Protein AF-A0A4Q6ATW3-F1 (afdb_monomer)

pLDDT: mean 80.88, std 9.72, range [46.44, 94.81]

Foldseek 3Di:
DDPVLVVVLVVLLVVLVVCLVPVLVVLVVCVVVDVPLPPVNLVVLVVQLVVLVVQLVVCVVVVNVSSVNNSVSSNVSSVVSNVVSVVSVVVVD

Structure (mmCIF, N/CA/C/O backbone):
data_AF-A0A4Q6ATW3-F1
#
_entry.id   AF-A0A4Q6ATW3-F1
#
loop_
_atom_site.group_PDB
_atom_site.id
_atom_site.type_symbol
_atom_site.label_atom_id
_atom_site.label_alt_id
_atom_site.label_comp_id
_atom_site.label_asym_id
_atom_site.label_entity_id
_atom_site.label_seq_id
_atom_site.pdbx_PDB_ins_code
_atom_site.Cartn_x
_atom_site.Cartn_y
_atom_site.Cartn_z
_atom_site.occupancy
_atom_site.B_iso_or_equiv
_atom_site.auth_seq_id
_atom_site.auth_comp_id
_atom_site.auth_asym_id
_atom_site.auth_atom_id
_atom_site.pdbx_PDB_model_num
ATOM 1 N N . MET A 1 1 ? 18.426 0.206 -21.136 1.00 57.19 1 MET A N 1
ATOM 2 C CA . MET A 1 1 ? 17.510 0.528 -20.023 1.00 57.19 1 MET A CA 1
ATOM 3 C C . MET A 1 1 ? 17.562 2.033 -19.877 1.00 57.19 1 MET A C 1
ATOM 5 O O . MET A 1 1 ? 18.644 2.542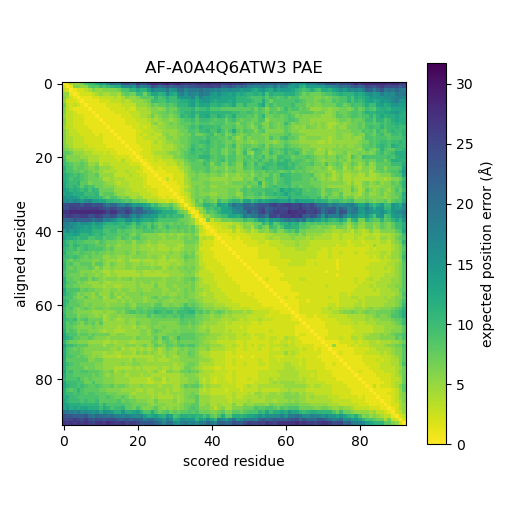 -19.613 1.00 57.19 1 MET A O 1
ATOM 9 N N . ASP A 1 2 ? 16.474 2.739 -20.175 1.00 74.44 2 ASP A N 1
ATOM 10 C CA . ASP A 1 2 ? 16.498 4.203 -20.220 1.00 74.44 2 ASP A CA 1
ATOM 11 C C . ASP A 1 2 ? 16.707 4.781 -18.818 1.00 74.44 2 ASP A C 1
ATOM 13 O O . ASP A 1 2 ? 15.971 4.465 -17.881 1.00 74.44 2 ASP A O 1
ATOM 17 N N . HIS A 1 3 ? 17.726 5.628 -18.663 1.00 76.25 3 HIS A N 1
ATOM 18 C CA . HIS A 1 3 ? 18.101 6.224 -17.375 1.00 76.25 3 HIS A CA 1
ATOM 19 C C . HIS A 1 3 ? 16.960 7.035 -16.735 1.00 76.25 3 HIS A C 1
ATOM 21 O O . HIS A 1 3 ? 16.855 7.095 -15.510 1.00 76.25 3 HIS A O 1
ATOM 27 N N . SER A 1 4 ? 16.069 7.605 -17.550 1.00 77.06 4 SER A N 1
ATOM 28 C 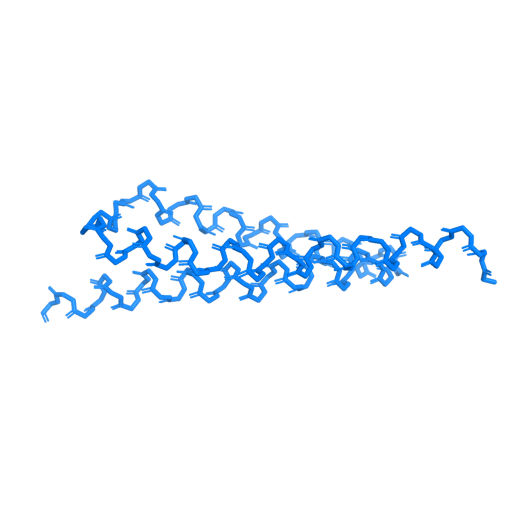CA . SER A 1 4 ? 14.860 8.306 -17.104 1.00 77.06 4 SER A CA 1
ATOM 29 C C . SER A 1 4 ? 13.872 7.379 -16.387 1.00 77.06 4 SER A C 1
ATOM 31 O O . SER A 1 4 ? 13.297 7.756 -15.369 1.00 77.06 4 SER A O 1
ATOM 33 N N . LEU A 1 5 ? 13.712 6.149 -16.8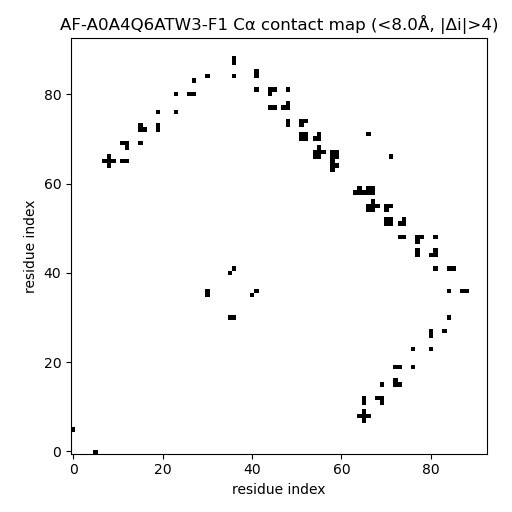73 1.00 73.31 5 LEU A N 1
ATOM 34 C CA . LEU A 1 5 ? 12.755 5.172 -16.352 1.00 73.31 5 LEU A CA 1
ATOM 35 C C . LEU A 1 5 ? 13.185 4.663 -14.970 1.00 73.31 5 LEU A C 1
ATOM 37 O O . LEU A 1 5 ? 12.378 4.573 -14.048 1.00 73.31 5 LEU A O 1
ATOM 41 N N . VAL A 1 6 ? 14.489 4.438 -14.792 1.00 78.25 6 VAL A N 1
ATOM 42 C CA . VAL A 1 6 ? 15.089 4.065 -13.500 1.00 78.25 6 VAL A CA 1
ATOM 43 C C . VAL A 1 6 ? 14.946 5.185 -12.474 1.00 78.25 6 VAL A C 1
ATOM 45 O O . VAL A 1 6 ? 14.634 4.926 -11.309 1.00 78.25 6 VAL A O 1
ATOM 48 N N . PHE A 1 7 ? 15.144 6.431 -12.904 1.00 83.06 7 PHE A N 1
ATOM 49 C CA . PHE A 1 7 ? 15.006 7.597 -12.040 1.00 83.06 7 PHE A CA 1
ATOM 50 C C . PHE A 1 7 ? 13.567 7.750 -11.531 1.00 83.06 7 PHE A C 1
ATOM 52 O O . PHE A 1 7 ? 13.353 7.857 -10.324 1.00 83.06 7 PHE A O 1
ATOM 59 N N . VAL A 1 8 ? 12.577 7.671 -12.427 1.00 82.88 8 VAL A N 1
ATOM 60 C CA . VAL A 1 8 ? 11.153 7.750 -12.062 1.00 82.88 8 VAL A CA 1
ATOM 61 C C . VAL A 1 8 ? 10.747 6.592 -11.148 1.00 82.88 8 VAL A C 1
ATOM 63 O O . VAL A 1 8 ? 10.080 6.824 -10.142 1.00 82.88 8 VAL A O 1
ATOM 66 N N . ALA A 1 9 ? 11.199 5.368 -11.437 1.00 77.44 9 ALA A N 1
ATOM 67 C CA . ALA A 1 9 ? 10.923 4.198 -10.604 1.00 77.44 9 ALA A CA 1
ATOM 68 C C . ALA A 1 9 ? 11.473 4.355 -9.178 1.00 77.44 9 ALA A C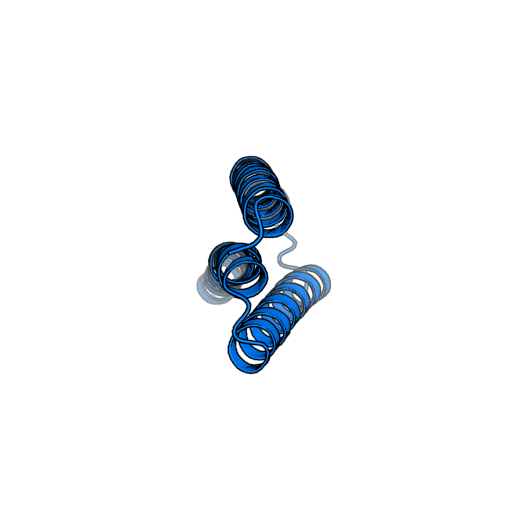 1
ATOM 70 O O . ALA A 1 9 ? 10.778 4.078 -8.200 1.00 77.44 9 ALA A O 1
ATOM 71 N N . SER A 1 10 ? 12.704 4.855 -9.057 1.00 82.62 10 SER A N 1
ATOM 72 C CA . SER A 1 10 ? 13.350 5.119 -7.767 1.00 82.62 10 SER A CA 1
ATOM 73 C C . SER A 1 10 ? 12.588 6.178 -6.973 1.00 82.62 10 SER A C 1
ATOM 75 O O . SER A 1 10 ? 12.340 6.012 -5.780 1.00 82.62 10 SER A O 1
ATOM 77 N N . LEU A 1 11 ? 12.162 7.250 -7.645 1.00 85.69 11 LEU A N 1
ATOM 78 C CA . LEU A 1 11 ? 11.411 8.330 -7.019 1.00 85.69 11 LEU A CA 1
ATOM 79 C C . LEU A 1 11 ? 10.036 7.848 -6.533 1.00 85.69 11 LEU A C 1
ATOM 81 O O . LEU A 1 11 ? 9.662 8.097 -5.388 1.00 85.69 11 LEU A O 1
ATOM 85 N N . ALA A 1 12 ? 9.317 7.099 -7.374 1.00 80.50 12 ALA A N 1
ATOM 86 C CA . ALA A 1 12 ? 8.028 6.504 -7.033 1.00 80.50 12 ALA A CA 1
ATOM 87 C C . ALA A 1 12 ? 8.142 5.552 -5.836 1.00 80.50 12 ALA A C 1
ATOM 89 O O . ALA A 1 12 ? 7.314 5.604 -4.926 1.00 80.50 12 ALA A O 1
ATOM 90 N N . PHE A 1 13 ? 9.195 4.733 -5.791 1.00 82.75 13 PHE A N 1
ATOM 91 C CA . PHE A 1 13 ? 9.467 3.853 -4.660 1.00 82.75 13 PHE A CA 1
ATOM 92 C C . PHE A 1 13 ? 9.701 4.641 -3.366 1.00 82.75 13 PHE A C 1
ATOM 94 O O . PHE A 1 13 ? 9.068 4.347 -2.354 1.00 82.75 13 PHE A O 1
ATOM 101 N N . ILE A 1 14 ? 10.551 5.674 -3.398 1.00 86.06 14 ILE A N 1
ATOM 102 C CA . ILE A 1 14 ? 10.864 6.500 -2.221 1.00 86.06 14 ILE A CA 1
ATOM 103 C C . ILE A 1 14 ? 9.607 7.196 -1.698 1.00 86.06 14 ILE A C 1
ATOM 105 O O . ILE A 1 14 ? 9.302 7.092 -0.511 1.00 86.06 14 ILE A O 1
ATOM 109 N N . PHE A 1 15 ? 8.848 7.867 -2.568 1.00 83.69 15 PHE A N 1
ATOM 110 C CA . PHE A 1 15 ? 7.620 8.546 -2.154 1.00 83.69 15 PHE A CA 1
ATOM 111 C C . PHE A 1 15 ? 6.585 7.569 -1.607 1.00 83.69 15 PHE A C 1
ATOM 113 O O . PHE A 1 15 ? 5.948 7.860 -0.596 1.00 83.69 15 PHE A O 1
ATOM 120 N N . THR A 1 16 ? 6.459 6.391 -2.220 1.00 78.62 16 THR A N 1
ATOM 121 C CA . THR A 1 16 ? 5.559 5.355 -1.717 1.00 78.62 16 THR A CA 1
ATOM 122 C C . THR A 1 16 ? 6.001 4.880 -0.338 1.00 78.62 16 THR A C 1
ATOM 124 O O . THR A 1 16 ? 5.185 4.852 0.576 1.00 78.62 16 THR A O 1
ATOM 127 N N . ALA A 1 17 ? 7.283 4.569 -0.146 1.00 81.75 17 ALA A N 1
ATOM 128 C CA . ALA A 1 17 ? 7.817 4.136 1.141 1.00 81.75 17 ALA A CA 1
ATOM 129 C C . ALA A 1 17 ? 7.611 5.197 2.235 1.00 81.75 17 ALA A C 1
ATOM 131 O O . ALA A 1 17 ? 7.129 4.868 3.318 1.00 81.75 17 ALA A O 1
ATOM 132 N N . VAL A 1 18 ? 7.893 6.472 1.942 1.00 84.81 18 VAL A N 1
ATOM 133 C CA . VAL A 1 18 ? 7.643 7.593 2.865 1.00 84.81 18 VAL A CA 1
ATOM 134 C C . VAL A 1 18 ? 6.161 7.685 3.215 1.00 84.81 18 VAL A C 1
ATOM 136 O O . VAL A 1 18 ? 5.813 7.774 4.392 1.00 84.81 18 VAL A O 1
ATOM 139 N N . ASN A 1 19 ? 5.283 7.601 2.213 1.00 80.50 19 ASN A N 1
ATOM 140 C CA . ASN A 1 19 ? 3.845 7.622 2.434 1.00 80.50 19 ASN A CA 1
ATOM 141 C C . ASN A 1 19 ? 3.407 6.464 3.340 1.00 80.50 19 ASN A C 1
ATOM 143 O O . ASN A 1 19 ? 2.640 6.685 4.267 1.00 80.50 19 ASN A O 1
ATOM 147 N N . GLN A 1 20 ? 3.945 5.254 3.159 1.00 77.69 20 GLN A N 1
ATOM 148 C CA . GLN A 1 20 ? 3.616 4.133 4.043 1.00 77.69 20 GLN A CA 1
ATOM 149 C C . GLN A 1 20 ? 4.105 4.338 5.472 1.00 77.69 20 GLN A C 1
ATOM 151 O O . GLN A 1 20 ? 3.344 4.099 6.406 1.00 77.69 20 GLN A O 1
ATOM 156 N N . VAL A 1 21 ? 5.340 4.806 5.658 1.00 81.12 21 VAL A N 1
ATOM 157 C CA . VAL A 1 21 ? 5.913 5.048 6.991 1.00 81.12 21 VAL A CA 1
ATOM 158 C C . VAL A 1 21 ? 5.112 6.097 7.763 1.00 81.12 21 VAL A C 1
ATOM 160 O O . VAL A 1 21 ? 4.974 5.979 8.977 1.00 81.12 21 VAL A O 1
ATOM 163 N N . LEU A 1 22 ? 4.550 7.098 7.082 1.00 80.06 22 LEU A N 1
ATOM 164 C CA . LEU A 1 22 ? 3.749 8.148 7.715 1.00 80.06 22 LEU A CA 1
ATOM 165 C C . LEU A 1 22 ? 2.270 7.759 7.869 1.00 80.06 22 LEU A C 1
ATOM 167 O O . LEU A 1 22 ? 1.673 7.991 8.923 1.00 80.06 22 LEU A O 1
ATOM 171 N N . CYS A 1 23 ? 1.669 7.153 6.843 1.00 74.75 23 CYS A N 1
ATOM 172 C CA . CYS A 1 23 ? 0.241 6.845 6.817 1.00 74.75 23 CYS A CA 1
ATOM 173 C C . CYS A 1 23 ? -0.127 5.584 7.601 1.00 74.75 23 CYS A C 1
ATOM 175 O O . CYS A 1 23 ? -1.226 5.549 8.148 1.00 74.75 23 CYS A O 1
ATOM 177 N N . LEU A 1 24 ? 0.748 4.574 7.709 1.00 79.06 24 LEU A N 1
ATOM 178 C CA . LEU A 1 24 ? 0.451 3.371 8.502 1.00 79.06 24 LEU A CA 1
ATOM 179 C C . LEU A 1 24 ? 0.250 3.698 9.992 1.00 79.06 24 LEU A C 1
ATOM 181 O O . LEU A 1 24 ? -0.809 3.359 10.524 1.00 79.06 24 LEU A O 1
ATOM 185 N N . PRO A 1 25 ? 1.178 4.396 10.681 1.00 80.12 25 PRO A N 1
ATOM 186 C CA . PRO A 1 25 ? 0.996 4.751 12.086 1.00 80.12 25 PRO A CA 1
ATOM 187 C C . PRO A 1 25 ? -0.185 5.696 12.296 1.00 80.12 25 PRO A C 1
ATOM 189 O O . PRO A 1 25 ? -0.910 5.554 13.276 1.00 80.12 25 PRO A O 1
ATOM 192 N N . ALA A 1 26 ? -0.398 6.646 11.378 1.00 79.81 26 ALA A N 1
ATOM 193 C CA . ALA A 1 26 ? -1.535 7.559 11.441 1.00 79.81 26 ALA A CA 1
ATOM 194 C C . ALA A 1 26 ? -2.870 6.812 11.280 1.00 79.81 26 ALA A C 1
ATOM 196 O O . ALA A 1 26 ? -3.790 7.036 12.062 1.00 79.81 26 ALA A O 1
ATOM 197 N N . GLY A 1 27 ? -2.959 5.880 10.327 1.00 75.69 27 GLY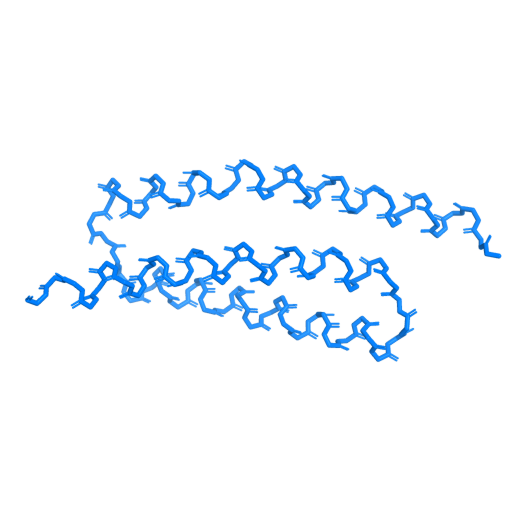 A N 1
ATOM 198 C CA . GLY A 1 27 ? -4.136 5.042 10.108 1.00 75.69 27 GLY A CA 1
ATOM 199 C C . GLY A 1 27 ? -4.433 4.140 11.305 1.00 75.69 27 GLY A C 1
ATOM 200 O O . GLY A 1 27 ? -5.561 4.124 11.788 1.00 75.69 27 GLY A O 1
ATOM 201 N N . ILE A 1 28 ? -3.414 3.475 11.860 1.00 78.62 28 ILE A N 1
ATOM 202 C CA . ILE A 1 28 ? -3.551 2.661 13.078 1.00 78.62 28 ILE A CA 1
ATOM 203 C C . ILE A 1 28 ? -3.975 3.531 14.268 1.00 78.62 28 ILE A C 1
ATOM 205 O O . ILE A 1 28 ? -4.886 3.163 15.004 1.00 78.62 28 ILE A O 1
ATOM 209 N N . ARG A 1 29 ? -3.364 4.710 14.446 1.00 79.31 29 ARG A N 1
ATOM 210 C CA . ARG A 1 29 ? -3.725 5.651 15.516 1.00 79.31 29 ARG A CA 1
ATOM 211 C C . ARG A 1 29 ? -5.172 6.119 15.395 1.00 79.31 29 ARG A C 1
ATOM 213 O O . ARG A 1 29 ? -5.824 6.255 16.424 1.00 79.31 29 ARG A O 1
ATOM 220 N N . ASN A 1 30 ? -5.660 6.360 14.180 1.00 74.12 30 ASN A N 1
ATOM 221 C CA . ASN A 1 30 ? -7.052 6.736 13.947 1.00 74.12 30 ASN A CA 1
ATOM 222 C C . ASN A 1 30 ? -7.993 5.573 14.277 1.00 74.12 30 ASN A C 1
ATOM 224 O O . ASN A 1 30 ? -8.931 5.777 15.031 1.00 74.12 30 ASN A O 1
ATOM 228 N N . ILE A 1 31 ? -7.688 4.349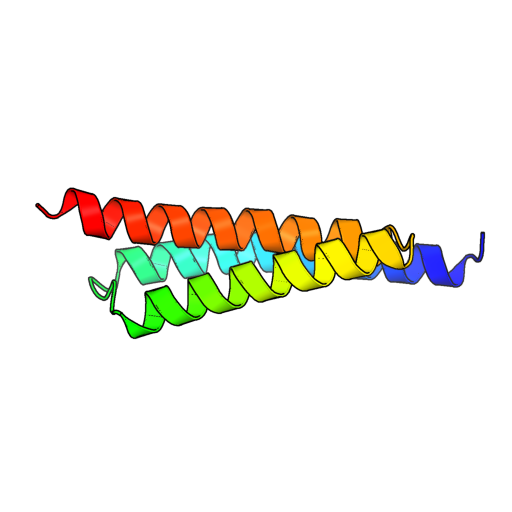 13.828 1.00 74.31 31 ILE A N 1
ATOM 229 C CA . ILE A 1 31 ? -8.465 3.141 14.166 1.00 74.31 31 ILE A CA 1
ATOM 230 C C . ILE A 1 31 ? -8.493 2.875 15.685 1.00 74.31 31 ILE A C 1
ATOM 232 O O . ILE A 1 31 ? -9.469 2.344 16.203 1.00 74.31 31 ILE A O 1
ATOM 236 N N . LEU A 1 32 ? -7.418 3.215 16.403 1.00 74.19 32 LEU A N 1
ATOM 237 C CA . LEU A 1 32 ? -7.322 3.050 17.857 1.00 74.19 32 LEU A CA 1
ATOM 238 C C . LEU A 1 32 ? -8.015 4.162 18.652 1.00 74.19 32 LEU A C 1
ATOM 240 O O . LEU A 1 32 ? -8.550 3.896 19.725 1.00 74.19 32 LEU A O 1
ATOM 244 N N . ARG A 1 33 ? -7.941 5.416 18.184 1.00 71.75 33 ARG A N 1
ATOM 245 C CA . ARG A 1 33 ? -8.555 6.571 18.861 1.00 71.75 33 ARG A CA 1
ATOM 246 C C . ARG A 1 33 ? -10.053 6.630 18.641 1.00 71.75 33 ARG A C 1
ATOM 248 O O . ARG A 1 33 ? -10.788 6.942 19.571 1.00 71.75 33 ARG A O 1
ATOM 255 N N . ASP A 1 34 ? -10.469 6.356 17.418 1.00 60.28 34 ASP A N 1
ATOM 256 C CA . ASP A 1 34 ? -11.863 6.289 17.062 1.00 60.28 34 ASP A CA 1
ATOM 257 C C . ASP A 1 34 ? -12.288 4.828 17.188 1.00 60.28 34 ASP A C 1
ATOM 259 O O . ASP A 1 34 ? -11.943 3.999 16.353 1.00 60.28 34 ASP A O 1
ATOM 263 N N . GLU A 1 35 ? -13.134 4.499 18.170 1.00 55.31 35 GLU A N 1
ATOM 264 C CA . GLU A 1 35 ? -13.867 3.219 18.199 1.00 55.31 35 GLU A CA 1
ATOM 265 C C . GLU A 1 35 ? -14.692 2.954 16.914 1.00 55.31 35 GLU A C 1
ATOM 267 O O . GLU A 1 35 ? -15.316 1.900 16.752 1.00 55.31 35 GLU A O 1
ATOM 272 N N . LEU A 1 36 ? -14.686 3.905 15.977 1.00 52.56 36 LEU A N 1
ATOM 273 C CA . LEU A 1 36 ? -15.233 3.837 14.641 1.00 52.56 36 LEU A CA 1
ATOM 274 C C . LEU A 1 36 ? -14.379 2.943 13.729 1.00 52.56 36 LEU A C 1
ATOM 276 O O . LEU A 1 36 ? -13.873 3.367 12.691 1.00 52.56 36 LEU A O 1
ATOM 280 N N . SER A 1 37 ? -14.432 1.637 13.985 1.00 59.53 37 SER A N 1
ATOM 281 C CA . SER A 1 37 ? -14.487 0.649 12.894 1.00 59.53 37 SER A CA 1
ATOM 282 C C . SER A 1 37 ? -15.813 0.789 12.124 1.00 59.53 37 SER A C 1
ATOM 284 O O . SER A 1 37 ? -16.567 -0.166 11.929 1.00 59.53 37 SER A O 1
ATOM 286 N N . THR A 1 38 ? -16.156 2.018 11.721 1.00 65.88 38 THR A N 1
ATOM 287 C CA . THR A 1 38 ? -17.394 2.265 11.000 1.00 65.88 38 THR A CA 1
ATOM 288 C C . THR A 1 38 ? -17.355 1.496 9.692 1.00 65.88 38 THR A C 1
ATOM 290 O O . THR A 1 38 ? -16.296 1.389 9.064 1.00 65.88 38 THR A O 1
ATOM 293 N N . PRO A 1 39 ? -18.507 0.982 9.237 1.00 68.88 39 PRO A N 1
ATOM 294 C CA . PRO A 1 39 ? -18.603 0.302 7.952 1.00 68.88 39 PRO A CA 1
ATOM 295 C C . PRO A 1 39 ? -17.961 1.109 6.814 1.00 68.88 39 PRO A C 1
ATOM 297 O O . PRO A 1 39 ? -17.302 0.530 5.959 1.00 68.88 39 PRO A O 1
ATOM 300 N N . VAL A 1 40 ? -18.071 2.443 6.870 1.00 72.62 40 VAL A N 1
ATOM 301 C CA . VAL A 1 40 ? -17.471 3.379 5.911 1.00 72.62 40 VAL A CA 1
ATOM 302 C C . VAL A 1 40 ? -15.944 3.274 5.884 1.00 72.62 40 VAL A C 1
ATOM 304 O O . VAL A 1 40 ? -15.370 3.119 4.809 1.00 72.62 40 VAL A O 1
ATOM 307 N N . LEU A 1 41 ? -15.274 3.301 7.040 1.00 75.44 41 LEU A N 1
ATOM 308 C CA . LEU A 1 41 ? -13.813 3.213 7.107 1.00 75.44 41 LEU A CA 1
ATOM 309 C C . LEU A 1 41 ? -13.306 1.852 6.600 1.00 75.44 41 LEU A C 1
ATOM 311 O O . LEU A 1 41 ? -12.321 1.786 5.865 1.00 75.44 41 LEU A O 1
ATOM 315 N N . VAL A 1 42 ? -14.024 0.768 6.922 1.00 79.50 42 VAL A N 1
ATOM 316 C CA . VAL A 1 42 ? -13.715 -0.580 6.413 1.00 79.50 42 VAL A CA 1
ATOM 317 C C . VAL A 1 42 ? -13.832 -0.629 4.889 1.00 79.50 42 VAL A C 1
ATOM 319 O O . VAL A 1 42 ? -12.937 -1.150 4.225 1.00 79.50 42 VAL A O 1
ATOM 322 N N . SER A 1 43 ? -14.898 -0.057 4.321 1.00 82.44 43 SER A N 1
ATOM 323 C CA . SER A 1 43 ? -15.089 0.014 2.870 1.00 82.44 43 SER A CA 1
ATOM 324 C C . SER A 1 43 ? -13.989 0.820 2.178 1.00 82.44 43 SER A C 1
ATOM 326 O O . SER A 1 43 ? -13.524 0.410 1.118 1.00 82.44 43 SER A O 1
ATOM 328 N N . VAL A 1 44 ? -13.526 1.919 2.782 1.00 83.88 44 VAL A N 1
ATOM 329 C CA . VAL A 1 44 ? -12.421 2.731 2.242 1.00 83.88 44 VAL A CA 1
ATOM 330 C C . VAL A 1 44 ? -11.105 1.947 2.238 1.00 83.88 44 VAL A C 1
ATOM 332 O O . VAL A 1 44 ? -10.399 1.943 1.225 1.00 83.88 44 VAL A O 1
ATOM 335 N N . HIS A 1 45 ? -10.784 1.237 3.325 1.00 83.94 45 HIS A N 1
ATOM 336 C CA . HIS A 1 45 ? -9.591 0.385 3.381 1.00 83.94 45 HIS A CA 1
ATOM 337 C C . HIS A 1 45 ? -9.670 -0.776 2.383 1.00 83.94 45 HIS A C 1
ATOM 339 O O . HIS A 1 45 ? -8.696 -1.049 1.683 1.00 83.94 45 HIS A O 1
ATOM 345 N N . LEU A 1 46 ? -10.838 -1.415 2.263 1.00 88.00 46 LEU A N 1
ATOM 346 C CA . LEU A 1 46 ? -11.065 -2.502 1.313 1.00 88.00 46 LEU A CA 1
ATOM 347 C C . LEU A 1 46 ? -10.928 -2.021 -0.135 1.00 88.00 46 LEU A C 1
ATOM 349 O O . LEU A 1 46 ? -10.235 -2.653 -0.927 1.00 88.00 46 LEU A O 1
ATOM 353 N N . PHE A 1 47 ? -11.542 -0.888 -0.480 1.00 89.75 47 PHE A N 1
ATOM 354 C CA . PHE A 1 47 ? -11.440 -0.310 -1.818 1.00 89.75 47 PHE A CA 1
ATOM 355 C C . PHE A 1 47 ? -9.994 0.060 -2.161 1.00 89.75 47 PHE A C 1
ATOM 357 O O . PHE A 1 47 ? -9.515 -0.264 -3.245 1.00 89.75 47 PHE A O 1
ATOM 364 N N . SER A 1 48 ? -9.272 0.671 -1.218 1.00 86.31 48 SER A N 1
ATOM 365 C CA . SER A 1 48 ? -7.856 1.012 -1.398 1.00 86.31 48 SER A CA 1
ATOM 366 C C . SER A 1 48 ? -6.999 -0.232 -1.635 1.00 86.31 48 SER A C 1
ATOM 368 O O . SER A 1 48 ? -6.168 -0.243 -2.540 1.00 86.31 48 SER A O 1
ATOM 370 N N . PHE A 1 49 ? -7.238 -1.303 -0.872 1.00 91.06 49 PHE A N 1
ATOM 371 C CA . PHE A 1 49 ? -6.556 -2.581 -1.060 1.00 91.06 49 PHE A CA 1
ATOM 372 C C . PHE A 1 49 ? -6.815 -3.166 -2.452 1.00 91.06 49 PHE A C 1
ATOM 374 O O . PHE A 1 49 ? -5.871 -3.497 -3.168 1.00 91.06 49 PHE A O 1
ATOM 381 N N . LEU A 1 50 ? -8.080 -3.224 -2.880 1.00 93.50 50 LEU A N 1
ATOM 382 C CA . LEU A 1 50 ? -8.446 -3.731 -4.205 1.00 93.50 50 LEU A CA 1
ATOM 383 C C . LEU A 1 50 ? -7.842 -2.893 -5.337 1.00 93.50 50 LEU A C 1
ATOM 385 O O . LEU A 1 50 ? -7.371 -3.454 -6.325 1.00 93.50 50 LEU A O 1
ATOM 389 N N . MET A 1 51 ? -7.795 -1.569 -5.180 1.00 93.44 51 MET A N 1
ATOM 390 C CA . MET A 1 51 ? -7.143 -0.678 -6.140 1.00 93.44 51 MET A CA 1
ATOM 391 C C . MET A 1 51 ? -5.646 -0.975 -6.261 1.00 93.44 51 MET A C 1
ATOM 393 O O . MET A 1 51 ? -5.146 -1.110 -7.377 1.00 93.44 51 MET A O 1
ATOM 397 N N . TYR A 1 52 ? -4.927 -1.138 -5.145 1.00 90.75 52 TYR A N 1
ATOM 398 C CA . TYR A 1 52 ? -3.504 -1.489 -5.183 1.00 90.75 52 TYR A CA 1
ATOM 399 C C . TYR A 1 52 ? -3.252 -2.880 -5.768 1.00 90.75 52 TYR A C 1
ATOM 401 O O . TYR A 1 52 ? -2.276 -3.060 -6.500 1.00 90.75 52 TYR A O 1
ATOM 409 N N . VAL A 1 53 ? -4.128 -3.852 -5.498 1.00 92.75 53 VAL A N 1
ATOM 410 C CA . VAL A 1 53 ? -4.055 -5.187 -6.109 1.00 92.75 53 VAL A CA 1
ATOM 411 C C . VAL A 1 53 ? -4.253 -5.084 -7.621 1.00 92.75 53 VAL A C 1
ATOM 413 O O . VAL A 1 53 ? -3.432 -5.602 -8.376 1.00 92.75 53 VAL A O 1
ATOM 416 N N . GLY A 1 54 ? -5.282 -4.361 -8.072 1.00 93.38 54 GLY A N 1
ATOM 417 C CA . GLY A 1 54 ? -5.562 -4.152 -9.493 1.00 93.38 54 GLY A CA 1
ATOM 418 C C . GLY A 1 54 ? -4.400 -3.483 -10.227 1.00 93.38 54 GLY A C 1
ATOM 419 O O . GLY A 1 54 ? -3.963 -3.973 -11.267 1.00 93.38 54 GLY A O 1
ATOM 420 N N . TRP A 1 55 ? -3.833 -2.421 -9.650 1.00 91.25 55 TRP A N 1
ATOM 421 C CA . TRP A 1 55 ? -2.662 -1.748 -10.214 1.00 91.25 55 TRP A CA 1
ATOM 422 C C . TRP A 1 55 ? -1.401 -2.610 -10.197 1.00 91.25 55 TRP A C 1
ATOM 424 O O . TRP A 1 55 ? -0.627 -2.567 -11.151 1.00 91.25 55 TRP A O 1
ATOM 434 N N . SER A 1 56 ? -1.206 -3.434 -9.167 1.00 91.00 56 SER A N 1
ATOM 435 C CA . SER A 1 56 ? -0.081 -4.374 -9.128 1.00 91.00 56 SER A CA 1
ATOM 436 C C . SER A 1 56 ? -0.198 -5.414 -10.244 1.00 91.00 56 SER A C 1
ATOM 438 O O . SER A 1 56 ? 0.776 -5.658 -10.952 1.00 91.00 56 SER A O 1
ATOM 440 N N . ILE A 1 57 ? -1.394 -5.977 -10.462 1.00 92.94 57 ILE A N 1
ATOM 441 C CA . ILE A 1 57 ? -1.660 -6.910 -11.569 1.00 92.94 57 ILE A CA 1
ATOM 442 C C . ILE A 1 57 ? -1.433 -6.216 -12.917 1.00 92.94 57 ILE A C 1
ATOM 444 O O . ILE A 1 57 ? -0.766 -6.770 -13.790 1.00 92.94 57 ILE A O 1
ATOM 448 N N . TYR A 1 58 ? -1.929 -4.988 -13.079 1.00 92.75 58 TYR A N 1
ATOM 449 C CA . TYR A 1 58 ? -1.709 -4.193 -14.286 1.00 92.75 58 TYR A CA 1
ATOM 450 C C . TYR A 1 58 ? -0.216 -3.938 -14.554 1.00 92.75 58 TYR A C 1
ATOM 452 O O . TYR A 1 58 ? 0.246 -4.117 -15.679 1.00 92.75 58 TYR A O 1
ATOM 460 N N . GLY A 1 59 ? 0.563 -3.616 -13.518 1.00 89.12 59 GLY A N 1
ATOM 461 C CA . GLY A 1 59 ? 2.018 -3.474 -13.613 1.00 89.12 59 GLY A CA 1
ATOM 462 C C . GLY A 1 59 ? 2.714 -4.759 -14.067 1.00 89.12 59 GLY A C 1
ATOM 463 O O . GLY A 1 59 ? 3.606 -4.710 -14.914 1.00 89.12 59 GLY A O 1
ATOM 464 N N . VAL A 1 60 ? 2.268 -5.922 -13.573 1.00 92.06 60 VAL A N 1
ATOM 465 C CA . VAL A 1 60 ? 2.780 -7.230 -14.019 1.00 92.06 60 VAL A CA 1
ATOM 466 C C . VAL A 1 60 ? 2.477 -7.458 -15.502 1.00 92.06 60 VAL A C 1
ATOM 468 O O . VAL A 1 60 ? 3.363 -7.888 -16.241 1.00 92.06 60 VAL A O 1
ATOM 471 N N . LEU A 1 61 ? 1.263 -7.131 -15.961 1.00 94.81 61 LEU A N 1
ATOM 472 C CA . LEU A 1 61 ? 0.874 -7.263 -17.371 1.00 94.81 61 LEU A CA 1
ATOM 473 C C . LEU A 1 61 ? 1.706 -6.359 -18.292 1.00 94.81 61 LEU A C 1
ATOM 475 O O . LEU A 1 61 ? 2.097 -6.786 -19.378 1.00 94.81 61 LEU A O 1
ATOM 479 N N . LEU A 1 62 ? 2.027 -5.144 -17.843 1.00 93.12 62 LEU A N 1
ATOM 480 C CA . LEU A 1 62 ? 2.902 -4.213 -18.562 1.00 93.12 62 LEU A CA 1
ATOM 481 C C . LEU A 1 62 ? 4.393 -4.561 -18.470 1.00 93.12 62 LEU A C 1
ATOM 483 O O . LEU A 1 62 ? 5.201 -3.930 -19.149 1.00 93.12 62 LEU A O 1
ATOM 487 N N . LYS A 1 63 ? 4.770 -5.552 -17.649 1.00 90.38 63 LYS A N 1
ATOM 488 C CA . LYS A 1 63 ? 6.167 -5.851 -17.293 1.00 90.38 63 LYS A CA 1
ATOM 489 C C . LYS A 1 63 ? 6.906 -4.616 -16.761 1.00 90.38 63 LYS A C 1
ATOM 491 O O . LYS A 1 63 ? 8.111 -4.487 -16.966 1.00 90.38 63 LYS A O 1
ATOM 496 N N . ASP A 1 64 ? 6.185 -3.721 -16.083 1.00 83.06 64 ASP A N 1
ATOM 497 C CA . ASP A 1 64 ? 6.742 -2.505 -15.498 1.00 83.06 64 ASP A CA 1
ATOM 498 C C . ASP A 1 64 ? 7.052 -2.739 -14.011 1.00 83.06 64 ASP A C 1
ATOM 500 O O . ASP A 1 64 ? 6.142 -2.709 -13.170 1.00 83.06 64 ASP A O 1
ATOM 504 N N . PRO A 1 65 ? 8.328 -2.969 -13.649 1.00 79.31 65 PRO A N 1
ATOM 505 C CA . PRO A 1 65 ? 8.698 -3.213 -12.264 1.00 79.31 65 PRO A CA 1
ATOM 506 C C . PRO A 1 65 ? 8.408 -2.005 -11.364 1.00 79.31 65 PRO A C 1
ATOM 508 O O . PRO A 1 65 ? 8.155 -2.202 -10.180 1.00 79.31 65 PRO A O 1
ATOM 511 N N . ALA A 1 66 ? 8.395 -0.773 -11.884 1.00 82.00 66 ALA A N 1
ATOM 512 C CA . ALA A 1 66 ? 8.142 0.420 -11.077 1.00 82.00 66 ALA A CA 1
ATOM 513 C C . ALA A 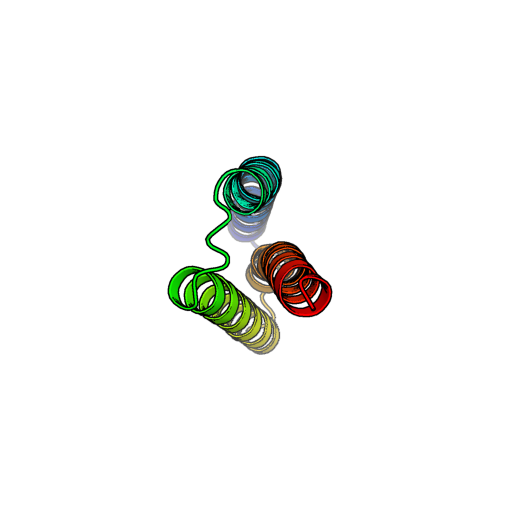1 66 ? 6.723 0.410 -10.496 1.00 82.00 66 ALA A C 1
ATOM 515 O O . ALA A 1 66 ? 6.534 0.642 -9.300 1.00 82.00 66 ALA A O 1
ATOM 516 N N . ILE A 1 67 ? 5.738 0.073 -11.334 1.00 85.69 67 ILE A N 1
ATOM 517 C CA . ILE A 1 67 ? 4.337 -0.055 -10.923 1.00 85.69 67 ILE A CA 1
ATOM 518 C C . ILE A 1 67 ? 4.188 -1.227 -9.955 1.00 85.69 67 ILE A C 1
ATOM 520 O O . ILE A 1 67 ? 3.561 -1.081 -8.909 1.00 85.69 67 ILE A O 1
ATOM 524 N N . VAL A 1 68 ? 4.807 -2.373 -10.255 1.00 87.00 68 VAL A N 1
ATOM 525 C CA . VAL A 1 68 ? 4.724 -3.562 -9.393 1.00 87.00 68 VAL A CA 1
ATOM 526 C C . VAL A 1 68 ? 5.300 -3.288 -8.002 1.00 87.00 68 VAL A C 1
ATOM 528 O O . VAL A 1 68 ? 4.656 -3.612 -7.007 1.00 87.00 68 VAL A O 1
ATOM 531 N N . PHE A 1 69 ? 6.475 -2.662 -7.902 1.00 83.25 69 PHE A N 1
ATOM 532 C CA . PHE A 1 69 ? 7.092 -2.368 -6.607 1.00 83.25 69 PHE A CA 1
ATOM 533 C C . PHE A 1 69 ? 6.357 -1.262 -5.843 1.00 83.25 69 PHE A C 1
ATOM 535 O O . PHE A 1 69 ? 6.112 -1.415 -4.646 1.00 83.25 69 PHE A O 1
ATOM 542 N N . GLY A 1 70 ? 5.965 -0.176 -6.516 1.00 82.31 70 GLY A N 1
ATOM 543 C CA . GLY A 1 70 ? 5.211 0.9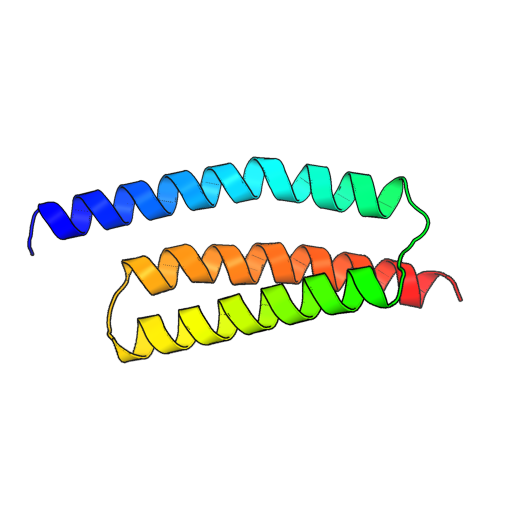08 -5.886 1.00 82.31 70 GLY A CA 1
ATOM 544 C C . GLY A 1 70 ? 3.846 0.432 -5.384 1.00 82.31 70 GLY A C 1
ATOM 545 O O . GLY A 1 70 ? 3.527 0.539 -4.200 1.00 82.31 70 GLY A O 1
ATOM 546 N N . CYS A 1 71 ? 3.046 -0.178 -6.256 1.00 86.56 71 CYS A N 1
ATOM 547 C CA . CYS A 1 71 ? 1.714 -0.646 -5.886 1.00 86.56 71 CYS A CA 1
ATOM 548 C C . CYS A 1 71 ? 1.759 -1.858 -4.949 1.00 86.56 71 CYS A C 1
ATOM 550 O O . CYS A 1 71 ? 0.903 -1.955 -4.072 1.00 86.56 71 CYS A O 1
ATOM 552 N N . GLY A 1 72 ? 2.778 -2.718 -5.046 1.00 85.94 72 GLY A N 1
ATOM 553 C CA . GLY A 1 72 ? 2.973 -3.853 -4.143 1.00 85.94 72 GLY A CA 1
ATOM 554 C C . GLY A 1 72 ? 3.169 -3.430 -2.684 1.00 85.94 72 GLY A C 1
ATOM 555 O O . GLY A 1 72 ? 2.561 -4.012 -1.787 1.00 85.94 72 GLY A O 1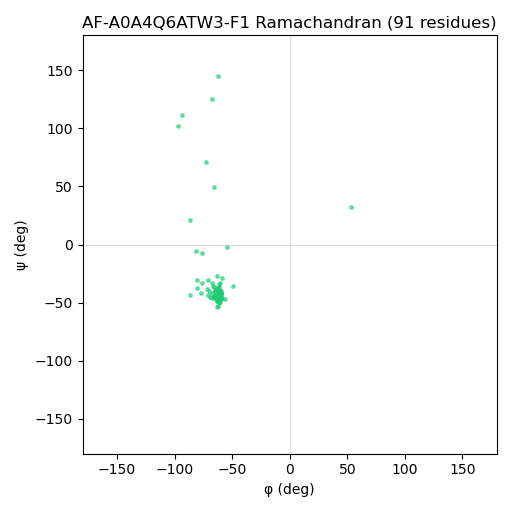
ATOM 556 N N . LEU A 1 73 ? 3.927 -2.356 -2.429 1.00 85.44 73 LEU A N 1
ATOM 557 C CA . LEU A 1 73 ? 4.001 -1.758 -1.088 1.00 85.44 73 LEU A CA 1
ATOM 558 C C . LEU A 1 73 ? 2.635 -1.229 -0.623 1.00 85.44 73 LEU A C 1
ATOM 560 O O . LEU A 1 73 ? 2.292 -1.349 0.553 1.00 85.44 73 LEU A O 1
ATOM 564 N N . GLY A 1 74 ? 1.849 -0.677 -1.551 1.00 85.88 74 GLY A N 1
ATOM 565 C CA . GLY A 1 74 ? 0.445 -0.303 -1.356 1.00 85.88 74 GLY A CA 1
ATOM 566 C C . GLY A 1 74 ? -0.435 -1.458 -0.893 1.00 85.88 74 GLY A C 1
ATOM 567 O O . GLY A 1 74 ? -1.181 -1.316 0.077 1.00 85.88 74 GLY A O 1
ATOM 568 N N . VAL A 1 75 ? -0.313 -2.617 -1.543 1.00 91.12 75 VAL A N 1
ATOM 569 C CA . VAL A 1 75 ? -1.040 -3.841 -1.177 1.00 91.12 75 VAL A CA 1
ATOM 570 C C . VAL A 1 75 ? -0.692 -4.266 0.246 1.00 91.12 75 VAL A C 1
ATOM 572 O O . VAL A 1 75 ? -1.591 -4.542 1.037 1.00 91.12 75 VAL A O 1
ATOM 575 N N . LEU A 1 76 ? 0.597 -4.283 0.597 1.00 89.44 76 LEU A N 1
ATOM 576 C CA . LEU A 1 76 ? 1.034 -4.699 1.929 1.00 89.44 76 LEU A CA 1
ATOM 577 C C . LEU A 1 76 ? 0.485 -3.779 3.021 1.00 89.44 76 LEU A C 1
ATOM 579 O O . LEU A 1 76 ? -0.080 -4.259 4.002 1.00 89.44 76 LEU A O 1
ATOM 583 N N . SER A 1 77 ? 0.602 -2.462 2.858 1.00 86.69 77 SER A N 1
ATOM 584 C CA . SER A 1 77 ? 0.171 -1.531 3.901 1.00 86.69 77 SER A CA 1
ATOM 585 C C . SER A 1 77 ? -1.347 -1.491 4.078 1.00 86.69 77 SER A C 1
ATOM 587 O O . SER A 1 77 ? -1.844 -1.558 5.203 1.00 86.69 77 SER A O 1
ATOM 589 N N . SER A 1 78 ? -2.092 -1.423 2.972 1.00 87.75 78 SER A N 1
ATOM 590 C CA . SER A 1 78 ? -3.553 -1.410 2.995 1.00 87.75 78 SER A CA 1
ATOM 591 C C . SER A 1 78 ? -4.100 -2.750 3.479 1.00 87.75 78 SER A C 1
ATOM 593 O O . SER A 1 78 ? -5.080 -2.765 4.217 1.00 87.75 78 SER A O 1
ATOM 595 N N . GLY A 1 79 ? -3.421 -3.858 3.168 1.00 88.62 79 GLY A N 1
ATOM 596 C CA . GLY A 1 79 ? -3.718 -5.181 3.706 1.00 88.62 79 GLY A CA 1
ATOM 597 C C . GLY A 1 79 ? -3.512 -5.265 5.219 1.00 88.62 79 GLY A C 1
ATOM 598 O O . GLY A 1 79 ? -4.381 -5.788 5.913 1.00 88.62 79 GLY A O 1
ATOM 599 N N . ILE A 1 80 ? -2.421 -4.699 5.755 1.00 88.38 80 ILE A N 1
ATOM 600 C CA . ILE A 1 80 ? -2.182 -4.625 7.208 1.00 88.38 80 ILE A CA 1
ATOM 601 C C . ILE A 1 80 ? -3.277 -3.799 7.895 1.00 88.38 80 ILE A C 1
ATOM 603 O O . ILE A 1 80 ? -3.855 -4.254 8.879 1.00 88.38 80 ILE A O 1
ATOM 607 N N . LEU A 1 81 ? -3.603 -2.613 7.368 1.00 85.69 81 LEU A N 1
ATOM 608 C CA . LEU A 1 81 ? -4.669 -1.752 7.902 1.00 85.69 81 LEU A CA 1
ATOM 609 C C . LEU A 1 81 ? -6.037 -2.439 7.865 1.00 85.69 81 LEU A C 1
ATOM 611 O O . LEU A 1 81 ? -6.777 -2.411 8.851 1.00 85.69 81 LEU A O 1
ATOM 615 N N . LEU A 1 82 ? -6.368 -3.082 6.746 1.00 88.12 82 LEU A N 1
ATOM 616 C CA . LEU A 1 82 ? -7.611 -3.824 6.580 1.00 88.12 82 LEU A CA 1
ATOM 617 C C . LEU A 1 82 ? -7.680 -5.008 7.552 1.00 88.12 82 LEU A C 1
ATOM 619 O O . LEU A 1 82 ? -8.680 -5.163 8.250 1.00 88.12 82 LEU A O 1
ATOM 623 N N . GLY A 1 83 ? -6.607 -5.796 7.654 1.00 86.31 83 GLY A N 1
ATOM 624 C CA . GLY A 1 83 ? -6.503 -6.916 8.588 1.00 86.31 83 GLY A CA 1
ATOM 625 C C . GLY A 1 83 ? -6.639 -6.472 10.043 1.00 86.31 83 GLY A C 1
ATOM 626 O O . GLY A 1 83 ? -7.402 -7.071 10.798 1.00 86.31 83 GLY A O 1
ATOM 627 N N . TYR A 1 84 ? -5.987 -5.370 10.417 1.00 83.62 84 TYR A N 1
ATOM 628 C CA . TYR A 1 84 ? -6.105 -4.778 11.749 1.00 83.62 84 TYR A CA 1
ATOM 629 C C . TYR A 1 84 ? -7.536 -4.308 12.048 1.00 83.62 84 TYR A C 1
ATOM 631 O O . TYR A 1 84 ? -8.072 -4.564 13.126 1.00 83.62 84 TYR A O 1
ATOM 639 N N . THR A 1 85 ? -8.192 -3.693 11.059 1.00 82.06 85 THR A N 1
ATOM 640 C CA . THR A 1 85 ? -9.592 -3.258 11.157 1.00 82.06 85 THR A CA 1
ATOM 641 C C . THR A 1 85 ? -10.544 -4.449 11.344 1.00 82.06 85 THR A C 1
ATOM 643 O O . THR A 1 85 ? -11.446 -4.393 12.180 1.00 82.06 85 THR A O 1
ATOM 646 N N . PHE A 1 86 ? -10.345 -5.545 10.601 1.00 83.12 86 PHE A N 1
ATOM 647 C CA . PHE A 1 86 ? -11.144 -6.767 10.748 1.00 83.12 86 PHE A CA 1
ATOM 648 C C . PHE A 1 86 ? -10.906 -7.466 12.085 1.00 83.12 86 PHE A C 1
ATOM 650 O O . PHE A 1 86 ? -11.869 -7.904 12.711 1.00 83.12 86 PHE A O 1
ATOM 657 N N . TRP A 1 87 ? -9.654 -7.546 12.540 1.00 83.12 87 TRP A N 1
ATOM 658 C CA . TRP A 1 87 ? -9.308 -8.161 13.820 1.00 83.12 87 TRP A CA 1
ATOM 659 C C . TRP A 1 87 ? -9.984 -7.445 14.995 1.00 83.12 87 TRP A C 1
ATOM 661 O O . TRP A 1 87 ? -10.633 -8.096 15.811 1.00 83.12 87 TRP A O 1
ATOM 671 N N . LEU A 1 88 ? -9.934 -6.108 15.030 1.00 79.31 88 LEU A N 1
ATOM 672 C CA . LEU A 1 88 ? -10.635 -5.317 16.047 1.00 79.31 88 LEU A CA 1
ATOM 673 C C . LEU A 1 88 ? -12.154 -5.509 16.004 1.00 79.31 88 LEU A C 1
ATOM 675 O O . LEU A 1 88 ? -12.801 -5.540 17.046 1.00 79.31 88 LEU A O 1
ATOM 679 N N . ARG A 1 89 ? -12.736 -5.650 14.810 1.00 74.25 89 ARG A N 1
ATOM 680 C CA . ARG A 1 89 ? -14.181 -5.855 14.660 1.00 74.25 89 ARG A CA 1
ATOM 681 C C . ARG A 1 89 ? -14.628 -7.252 15.101 1.00 74.25 89 ARG A C 1
ATOM 683 O O . ARG A 1 89 ? -15.687 -7.371 15.703 1.00 74.25 89 ARG A O 1
ATOM 690 N N . LEU A 1 90 ? -13.837 -8.287 14.813 1.00 74.62 90 LEU A N 1
ATOM 691 C CA . LEU A 1 90 ? -14.123 -9.677 15.191 1.00 74.62 90 LEU A CA 1
ATOM 692 C C . LEU A 1 90 ? -13.853 -9.952 16.679 1.00 74.62 90 LEU A C 1
ATOM 694 O O . LEU A 1 90 ? -14.561 -10.753 17.277 1.00 74.62 90 LEU A O 1
ATOM 698 N N . GLY A 1 91 ? -12.856 -9.291 17.275 1.00 65.69 91 GLY A N 1
ATOM 699 C CA . GLY A 1 91 ? -12.477 -9.457 18.683 1.00 65.69 91 GLY A CA 1
ATOM 700 C C . GLY A 1 91 ? -13.333 -8.682 19.694 1.00 65.69 91 GLY A C 1
ATOM 701 O O . GLY A 1 91 ? -13.133 -8.852 20.890 1.00 65.69 91 GLY A O 1
ATOM 702 N N . ARG A 1 92 ? -14.276 -7.837 19.247 1.00 57.06 92 ARG A N 1
ATOM 703 C CA . ARG A 1 92 ? -15.270 -7.163 20.113 1.00 57.06 92 ARG A CA 1
ATOM 704 C C . ARG A 1 92 ? -16.536 -8.012 20.359 1.00 57.06 92 ARG A C 1
ATOM 706 O O . ARG A 1 92 ? -17.570 -7.447 20.710 1.00 57.06 92 ARG A O 1
ATOM 713 N N . HIS A 1 93 ? -16.459 -9.332 20.171 1.00 46.44 93 HIS A N 1
ATOM 714 C CA . HIS A 1 93 ? -17.499 -10.291 20.558 1.00 46.44 93 HIS A CA 1
ATOM 715 C C . HIS A 1 93 ? -17.194 -10.935 21.908 1.00 46.44 93 HIS A C 1
ATOM 717 O O . HIS A 1 93 ? -16.043 -11.387 22.091 1.00 46.44 93 HIS A O 1
#

Nearest PDB structures (foldseek):
  4qnd-assembly1_A  TM=7.780E-01  e=1.440E-01  Vibrio sp. N418
  5uhs-assembly1_B  TM=7.293E-01  e=5.055E-01  Leptospira biflexa serovar Patoc strain 'Patoc 1 (Paris)'
  7o40-assembly1_A  TM=4.778E-01  e=2.499E+00  Synechocystis sp. PCC 6803 substr. Kazusa

Secondary structure (DSSP, 8-state):
--HHHHHHHHHHHHHHHHHHHHHHHHHHHHHHHS----HHHHHHHHHHHHHHHHHHHHHHHTT-HHHHHHHHHHHHHHHHHHHHHHHHHHTT-

Radius of gyration: 15.39 Å; Cα contacts (8 Å, |Δi|>4): 70; chains: 1; bounding box: 37×19×41 Å

Solvent-accessible surface area (backbone atoms only — not comparable to full-atom values): 4897 Å² total; per-residue (Å²): 130,62,70,66,59,55,51,51,33,52,50,48,39,51,54,44,52,52,49,48,69,56,46,48,59,51,51,52,49,47,56,69,73,35,88,62,78,37,71,67,57,54,50,52,34,49,52,52,23,52,50,20,46,53,44,21,54,50,15,57,76,69,70,36,65,48,44,29,56,34,23,43,55,43,30,54,54,30,44,51,54,39,49,52,52,50,49,59,63,64,66,74,111

Sequence (93 aa):
MDHSLVFVASLAFIFTAVNQVLCLPAGIRNILRDELSTPVLVSVHLFSFLMYVGWSIYGVLLKDPAIVFGCGLGVLSSGILLGYTFWLRLGRH

Mean predicted aligned error: 6.86 Å